Protein AF-A0A7W1L788-F1 (afdb_monomer)

Sequence (81 aa):
GFTRPWPSAGTALAMVISVVLLASAMKTLPVGTAYAVWTGIGAVGTVVLGIVLFDEPATVARLACIALIVAGIAGLKFVTV

Mean predicted aligned error: 8.73 Å

Foldseek 3Di:
DPPDPVVVVVVVVVVVVLVVVLVVVVVPDPNLLSVLVSVLCVLVVCVVCCCPVVVPDPDPVVVVVNVVSNVVSVVSNVVVD

Structure (mmCIF, N/CA/C/O backbone):
data_AF-A0A7W1L788-F1
#
_entry.id   AF-A0A7W1L788-F1
#
loop_
_atom_site.group_PDB
_atom_site.id
_atom_site.type_symbol
_atom_site.label_atom_id
_atom_site.label_alt_id
_atom_site.label_comp_id
_atom_site.label_asym_id
_atom_site.label_entity_id
_atom_site.label_seq_id
_atom_site.pdbx_PDB_ins_code
_atom_site.Cartn_x
_atom_site.Cartn_y
_atom_site.Cartn_z
_atom_site.occupancy
_atom_site.B_iso_or_equiv
_atom_site.auth_seq_id
_atom_site.auth_comp_id
_atom_site.auth_asym_id
_atom_site.auth_atom_id
_atom_site.pdbx_PDB_model_num
ATOM 1 N N . GLY A 1 1 ? 4.025 12.113 -19.483 1.00 51.09 1 GLY A N 1
ATOM 2 C CA . GLY A 1 1 ? 3.156 11.383 -18.540 1.00 51.09 1 GLY A CA 1
ATOM 3 C C . GLY A 1 1 ? 1.704 11.386 -18.985 1.00 51.09 1 GLY A C 1
ATOM 4 O O . GLY A 1 1 ? 1.187 10.332 -19.308 1.00 51.09 1 GLY A O 1
ATOM 5 N N . PHE A 1 2 ? 1.069 12.561 -19.059 1.00 52.81 2 PHE A N 1
ATOM 6 C CA . PHE A 1 2 ? -0.367 12.732 -19.362 1.00 52.81 2 PHE A CA 1
ATOM 7 C C . PHE A 1 2 ? -0.713 12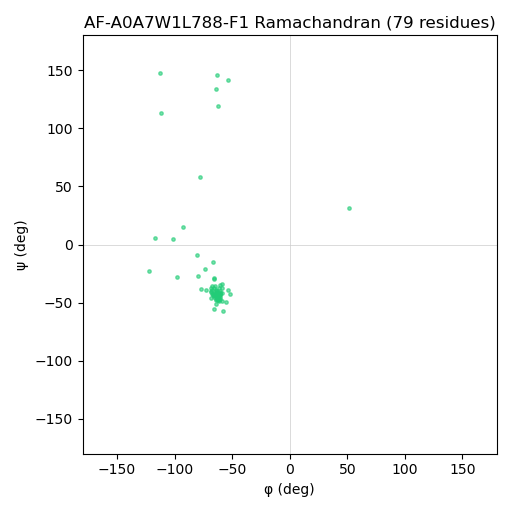.945 -20.850 1.00 52.81 2 PHE A C 1
ATOM 9 O O . PHE A 1 2 ? -1.806 13.373 -21.194 1.00 52.81 2 PHE A O 1
ATOM 16 N N . THR A 1 3 ? 0.216 12.655 -21.758 1.00 58.75 3 THR A N 1
ATOM 17 C CA . THR A 1 3 ? 0.069 12.912 -23.200 1.00 58.75 3 THR A CA 1
ATOM 18 C C . THR A 1 3 ? -0.759 11.855 -23.939 1.00 58.75 3 THR A C 1
ATOM 20 O O . THR A 1 3 ? -1.088 12.051 -25.104 1.00 58.75 3 THR A O 1
ATOM 23 N N . ARG A 1 4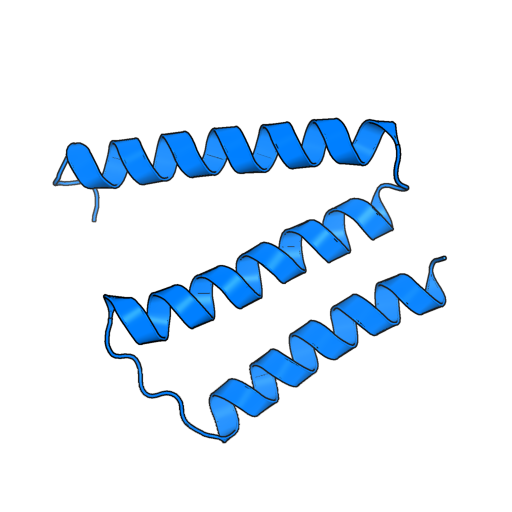 ? -1.103 10.733 -23.287 1.00 67.31 4 ARG A N 1
ATOM 24 C CA . ARG A 1 4 ? -1.980 9.694 -23.843 1.00 67.31 4 ARG A CA 1
ATOM 25 C C . ARG A 1 4 ? -3.305 9.679 -23.067 1.00 67.31 4 ARG A C 1
ATOM 27 O O . ARG A 1 4 ? -3.297 9.282 -21.905 1.00 67.31 4 ARG A O 1
ATOM 34 N N . PRO A 1 5 ? -4.439 10.052 -23.686 1.00 70.25 5 PRO A N 1
ATOM 35 C CA . PRO A 1 5 ? -5.707 10.240 -22.974 1.00 70.25 5 PRO A CA 1
ATOM 36 C C . PRO A 1 5 ? -6.272 8.936 -22.390 1.00 70.25 5 PRO A C 1
ATOM 38 O O . PRO A 1 5 ? -6.919 8.956 -21.348 1.00 70.25 5 PRO A O 1
ATOM 41 N N . TRP A 1 6 ? -5.975 7.793 -23.013 1.00 71.06 6 TRP A N 1
ATOM 42 C CA . TRP A 1 6 ? -6.461 6.476 -22.590 1.00 71.06 6 TRP A CA 1
ATOM 43 C C . TRP A 1 6 ? -5.920 6.006 -21.219 1.00 71.06 6 TRP A C 1
ATOM 45 O O . TRP A 1 6 ? -6.722 5.747 -20.322 1.00 71.06 6 TRP A O 1
ATOM 55 N N . PRO A 1 7 ? -4.593 5.945 -20.976 1.00 74.69 7 PRO A N 1
ATOM 56 C CA . PRO A 1 7 ? -4.063 5.599 -19.653 1.00 74.69 7 PRO A CA 1
ATOM 57 C C . PRO A 1 7 ? -4.381 6.650 -18.578 1.00 74.69 7 PRO A C 1
ATOM 59 O O . PRO A 1 7 ? -4.556 6.284 -17.416 1.00 74.69 7 PRO A O 1
ATOM 62 N N . SER A 1 8 ? -4.515 7.930 -18.948 1.00 74.75 8 SER A N 1
ATOM 63 C CA . SER A 1 8 ? -4.924 9.000 -18.024 1.00 74.75 8 SER A CA 1
ATOM 64 C C . SER A 1 8 ? -6.379 8.860 -17.558 1.00 74.75 8 SER A C 1
ATOM 66 O O . SER A 1 8 ? -6.666 9.045 -16.376 1.00 74.75 8 SER A O 1
ATOM 68 N N . ALA A 1 9 ? -7.294 8.466 -18.450 1.00 80.56 9 ALA A N 1
ATOM 69 C CA . ALA A 1 9 ? -8.675 8.154 -18.083 1.00 80.56 9 ALA A CA 1
ATOM 70 C C . ALA A 1 9 ? -8.754 6.939 -17.143 1.00 80.56 9 ALA A C 1
ATOM 72 O O . ALA A 1 9 ? -9.496 6.962 -16.161 1.00 80.56 9 ALA A O 1
ATOM 73 N N . GLY A 1 10 ? -7.933 5.911 -17.391 1.00 80.69 10 GLY A N 1
ATOM 74 C CA . GLY A 1 10 ? -7.823 4.748 -16.506 1.00 80.69 10 GLY A CA 1
ATOM 75 C C . GLY A 1 10 ? -7.348 5.108 -15.094 1.00 80.69 10 GLY A C 1
ATOM 76 O O . GLY A 1 10 ? -7.918 4.629 -14.114 1.00 80.69 10 GLY A O 1
ATOM 77 N N . THR A 1 11 ? -6.359 6.001 -14.970 1.00 79.69 11 THR A N 1
ATOM 78 C CA . THR A 1 11 ? -5.881 6.473 -13.656 1.00 79.69 11 THR A CA 1
ATOM 79 C C . THR A 1 11 ? -6.951 7.273 -12.925 1.00 79.69 11 THR A C 1
ATOM 81 O O . THR A 1 11 ? -7.193 7.018 -11.749 1.00 79.69 11 THR A O 1
ATOM 84 N N . ALA A 1 12 ? -7.634 8.191 -13.616 1.00 80.00 12 ALA A N 1
ATOM 85 C CA . ALA A 1 12 ? -8.713 8.978 -13.024 1.00 80.00 12 ALA A CA 1
ATOM 86 C C . ALA A 1 12 ? -9.861 8.087 -12.519 1.00 80.00 12 ALA A C 1
ATOM 88 O O . ALA A 1 12 ? -10.316 8.247 -11.386 1.00 80.00 12 ALA A O 1
ATOM 89 N N . LEU A 1 13 ? -10.282 7.100 -13.317 1.00 83.44 13 LEU A N 1
ATOM 90 C CA . LEU A 1 13 ? -11.343 6.168 -12.937 1.00 83.44 13 LEU A CA 1
ATOM 91 C C . LEU A 1 13 ? -10.944 5.311 -11.726 1.00 83.44 13 LEU A C 1
ATOM 93 O O . LEU A 1 13 ? -11.711 5.204 -10.769 1.00 83.44 13 LEU A O 1
ATOM 97 N N . ALA A 1 14 ? -9.733 4.748 -11.727 1.00 79.88 14 ALA A N 1
ATOM 98 C CA . ALA A 1 14 ? -9.226 3.955 -10.607 1.00 79.88 14 ALA A CA 1
ATOM 99 C C . ALA A 1 14 ? -9.127 4.779 -9.313 1.00 79.88 14 ALA A C 1
ATOM 101 O O . ALA A 1 14 ? -9.443 4.287 -8.229 1.00 79.88 14 ALA A O 1
ATOM 102 N N . MET A 1 15 ? -8.738 6.050 -9.427 1.00 79.31 15 MET A N 1
ATOM 103 C CA . MET A 1 15 ? -8.633 6.966 -8.295 1.00 79.31 15 MET A CA 1
ATOM 104 C C . MET A 1 15 ? -10.011 7.272 -7.692 1.00 79.31 15 MET A C 1
ATOM 106 O O . MET A 1 15 ? -10.175 7.194 -6.476 1.00 79.31 15 MET A O 1
ATOM 110 N N . VAL A 1 16 ? -11.022 7.522 -8.532 1.00 80.00 16 VAL A N 1
ATOM 111 C CA . VAL A 1 16 ? -12.411 7.727 -8.084 1.00 80.00 16 VAL A CA 1
ATOM 112 C C . VAL A 1 16 ? -12.957 6.473 -7.402 1.00 80.00 16 VAL A C 1
ATOM 114 O O . VAL A 1 16 ? -13.489 6.566 -6.298 1.00 80.00 16 VAL A O 1
ATOM 117 N N . ILE A 1 17 ? -12.774 5.293 -8.002 1.00 82.94 17 ILE A N 1
ATOM 118 C CA . ILE A 1 17 ? -13.227 4.021 -7.416 1.00 82.94 17 ILE A CA 1
ATOM 119 C C . ILE A 1 17 ? -12.555 3.778 -6.056 1.00 82.94 17 ILE A C 1
ATOM 121 O O . ILE A 1 17 ? -13.232 3.408 -5.099 1.00 82.94 17 ILE A O 1
ATOM 125 N N . SER A 1 18 ? -11.250 4.041 -5.945 1.00 77.12 18 SER A N 1
ATOM 126 C CA . SER A 1 18 ? -10.490 3.871 -4.700 1.00 77.12 18 SER A CA 1
ATOM 127 C C . SER A 1 18 ? -11.005 4.780 -3.577 1.00 77.12 18 SER A C 1
ATOM 129 O O . SER A 1 18 ? -11.237 4.318 -2.458 1.00 77.12 18 SER A O 1
ATOM 131 N N . VAL A 1 19 ? -11.263 6.057 -3.880 1.00 78.31 19 VAL A N 1
ATOM 132 C CA . VAL A 1 19 ? -11.787 7.025 -2.901 1.00 78.31 19 VAL A CA 1
ATOM 133 C C . VAL A 1 19 ? -13.227 6.696 -2.500 1.00 78.31 19 VAL A C 1
ATOM 135 O O . VAL A 1 19 ? -13.574 6.817 -1.327 1.00 78.31 19 VAL A O 1
ATOM 138 N N . VAL A 1 20 ? -14.063 6.227 -3.431 1.00 78.81 20 VAL A N 1
ATOM 139 C CA . VAL A 1 20 ? -15.444 5.808 -3.133 1.00 78.81 20 VAL A CA 1
ATOM 140 C C . VAL A 1 20 ? -15.467 4.558 -2.248 1.00 78.81 20 VAL A C 1
ATOM 142 O O . VAL A 1 20 ? -16.227 4.516 -1.278 1.00 78.81 20 VAL A O 1
ATOM 145 N N . LEU A 1 21 ? -14.607 3.568 -2.517 1.00 75.38 21 LEU A N 1
ATOM 146 C CA . LEU A 1 21 ? -14.463 2.391 -1.652 1.00 75.38 21 LEU A CA 1
ATOM 147 C C . LEU A 1 21 ? -13.990 2.782 -0.249 1.00 75.38 21 LEU A C 1
ATOM 149 O O . LEU A 1 21 ? -14.540 2.288 0.734 1.00 75.38 21 LEU A O 1
ATOM 153 N N . LEU A 1 22 ? -13.023 3.701 -0.145 1.00 74.62 22 LEU A N 1
ATOM 154 C CA . LEU A 1 22 ? -12.552 4.218 1.140 1.00 74.62 22 LEU A CA 1
ATOM 155 C C . LEU A 1 22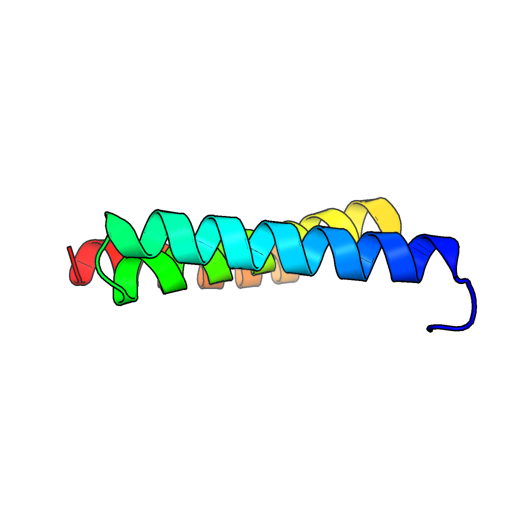 ? -13.670 4.940 1.899 1.00 74.62 22 LEU A C 1
ATOM 157 O O . LEU A 1 22 ? -13.899 4.656 3.071 1.00 74.62 22 LEU A O 1
ATOM 161 N N . ALA A 1 23 ? -14.408 5.827 1.227 1.00 75.81 23 ALA A N 1
ATOM 162 C CA . ALA A 1 23 ? -15.541 6.539 1.813 1.00 75.81 23 ALA A CA 1
ATOM 163 C C . ALA A 1 23 ? -16.641 5.582 2.296 1.00 75.81 23 ALA A C 1
ATOM 165 O O . ALA A 1 23 ? -17.273 5.833 3.321 1.00 75.81 23 ALA A O 1
ATOM 166 N N . SER A 1 24 ? -16.854 4.467 1.592 1.00 75.50 24 SER A N 1
ATOM 167 C CA . SER A 1 24 ? -17.789 3.428 2.023 1.00 75.50 24 SER A CA 1
ATOM 168 C C . SER A 1 24 ? -17.257 2.615 3.206 1.00 75.50 24 SER A C 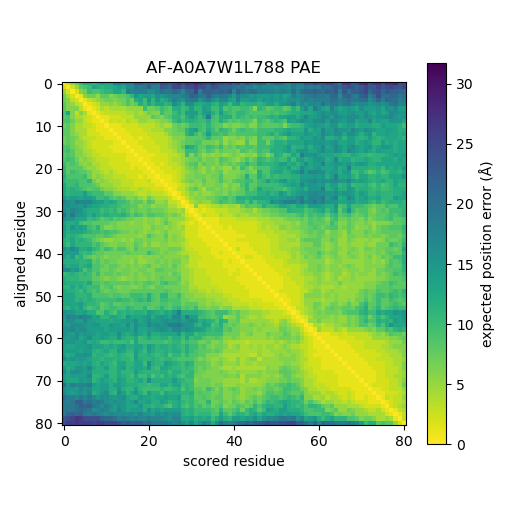1
ATOM 170 O O . SER A 1 24 ? -18.023 2.310 4.115 1.00 75.50 24 SER A O 1
ATOM 172 N N . ALA A 1 25 ? -15.960 2.296 3.239 1.00 70.44 25 ALA A N 1
ATOM 173 C CA . ALA A 1 25 ? -15.334 1.582 4.353 1.00 70.44 25 ALA A CA 1
ATOM 174 C C . ALA A 1 25 ? -15.288 2.431 5.635 1.00 70.44 25 ALA A C 1
ATOM 176 O O . ALA A 1 25 ? -15.509 1.915 6.725 1.00 70.44 25 ALA A O 1
ATOM 177 N N . MET A 1 26 ? -15.085 3.747 5.521 1.00 72.81 26 MET A N 1
ATOM 178 C CA . MET A 1 26 ? -15.109 4.675 6.662 1.00 72.81 26 MET A CA 1
ATOM 179 C C . MET A 1 26 ? -16.495 4.825 7.308 1.00 72.81 26 MET A C 1
ATOM 181 O O . MET A 1 26 ? -16.589 5.321 8.426 1.00 72.81 26 MET A O 1
ATOM 185 N N . LYS A 1 27 ? -17.580 4.392 6.645 1.00 74.56 27 LYS A N 1
ATOM 186 C CA . LYS A 1 27 ? -18.918 4.345 7.266 1.00 74.56 27 LYS A CA 1
ATOM 187 C C . LYS A 1 27 ? -19.064 3.207 8.277 1.00 74.56 27 LYS A C 1
ATOM 189 O O . LYS A 1 27 ? -19.971 3.261 9.100 1.00 74.56 27 LYS A O 1
ATOM 194 N N . THR A 1 28 ? -18.221 2.176 8.196 1.00 69.06 28 THR A N 1
ATOM 195 C CA . THR A 1 28 ? -18.323 0.961 9.020 1.00 69.06 28 THR A CA 1
ATOM 196 C C . THR A 1 28 ? -17.075 0.680 9.855 1.00 69.06 28 THR A C 1
ATOM 198 O O . THR A 1 28 ? -17.181 -0.002 10.870 1.00 69.06 28 THR A O 1
ATOM 201 N N . LEU A 1 29 ? -15.907 1.204 9.468 1.00 68.25 29 LEU A N 1
ATOM 202 C CA . LEU A 1 29 ? -14.638 1.025 10.175 1.00 68.25 29 LEU A CA 1
ATOM 203 C C . LEU A 1 29 ? -14.131 2.336 10.796 1.00 68.25 29 LEU A C 1
ATOM 205 O O . LEU A 1 29 ? -14.298 3.400 10.193 1.00 68.25 29 LEU A O 1
ATOM 209 N N . PRO A 1 30 ? -13.429 2.270 11.947 1.00 73.19 30 PRO A N 1
ATOM 210 C CA . PRO A 1 30 ? -12.700 3.408 12.492 1.00 73.19 30 PRO A CA 1
ATOM 211 C C . PRO A 1 30 ? -11.743 4.000 11.454 1.00 73.19 30 PRO A C 1
ATOM 213 O O . PRO A 1 30 ? -11.069 3.273 10.718 1.00 73.19 30 PRO A O 1
ATOM 216 N N . VAL A 1 31 ? -11.644 5.330 11.437 1.00 75.06 31 VAL A N 1
ATOM 217 C CA . VAL A 1 31 ? -10.848 6.092 10.460 1.00 75.06 31 VAL A CA 1
ATOM 218 C C . VAL A 1 31 ? -9.401 5.582 10.384 1.00 75.06 31 VAL A C 1
ATOM 220 O O . VAL A 1 31 ? -8.886 5.369 9.288 1.00 75.06 31 VAL A O 1
ATOM 223 N N . GLY A 1 32 ? -8.767 5.292 11.527 1.00 69.62 32 GLY A N 1
ATOM 224 C CA . GLY A 1 32 ? -7.400 4.757 11.571 1.00 69.62 32 GLY A CA 1
ATOM 225 C C . GLY A 1 32 ? -7.246 3.411 10.852 1.00 69.62 32 GLY A C 1
ATOM 226 O O . GLY A 1 32 ? -6.316 3.225 10.068 1.00 69.62 32 GLY A O 1
ATOM 227 N N . THR A 1 33 ? -8.195 2.491 11.042 1.00 72.56 33 THR A N 1
ATOM 228 C CA . THR A 1 33 ? -8.197 1.179 10.380 1.00 72.56 33 THR A CA 1
ATOM 229 C C . THR A 1 33 ? -8.435 1.308 8.877 1.00 72.56 33 THR A C 1
ATOM 231 O O . THR A 1 33 ? -7.773 0.634 8.088 1.00 72.56 33 THR A O 1
ATOM 234 N N . ALA A 1 34 ? -9.348 2.194 8.471 1.00 74.00 34 ALA A N 1
ATOM 235 C CA . ALA A 1 34 ? -9.648 2.438 7.064 1.00 74.00 34 ALA A CA 1
ATOM 236 C C . ALA A 1 34 ? -8.436 3.020 6.312 1.00 74.00 34 ALA A C 1
ATOM 238 O O . ALA A 1 34 ? -8.080 2.515 5.246 1.00 74.00 34 ALA A O 1
ATOM 239 N N . TYR A 1 35 ? -7.746 4.014 6.889 1.00 73.06 35 TYR A N 1
ATOM 240 C CA . TYR A 1 35 ? -6.531 4.588 6.298 1.00 73.06 35 TYR A CA 1
ATOM 241 C C . TYR A 1 35 ? -5.377 3.585 6.229 1.00 73.06 35 TYR A C 1
ATOM 243 O O . TYR A 1 35 ? -4.692 3.516 5.206 1.00 73.06 35 TYR A O 1
ATOM 251 N N . ALA A 1 36 ? -5.175 2.779 7.275 1.00 73.75 36 ALA A N 1
ATOM 252 C CA . ALA A 1 36 ? -4.149 1.736 7.281 1.00 73.75 36 ALA A CA 1
ATOM 253 C C . ALA A 1 36 ? -4.370 0.730 6.137 1.00 73.75 36 ALA A C 1
ATOM 255 O O . ALA A 1 36 ? -3.464 0.458 5.351 1.00 73.75 36 ALA A O 1
ATOM 256 N N . VAL A 1 37 ? -5.596 0.228 5.973 1.00 74.56 37 VAL A N 1
ATOM 257 C CA . VAL A 1 37 ? -5.917 -0.725 4.899 1.00 74.56 37 VAL A CA 1
ATOM 258 C C . VAL A 1 37 ? -5.778 -0.077 3.519 1.00 74.56 37 VAL A C 1
ATOM 260 O O . VAL A 1 37 ? -5.181 -0.671 2.622 1.00 74.56 37 VAL A O 1
ATOM 263 N N . TRP A 1 38 ? -6.270 1.151 3.347 1.00 78.00 38 TRP A N 1
ATOM 264 C CA . TRP A 1 38 ? -6.191 1.874 2.075 1.00 78.00 38 TRP A CA 1
ATOM 265 C C . TRP A 1 38 ? -4.751 2.141 1.627 1.00 78.00 38 TRP A C 1
ATOM 267 O O . TRP A 1 38 ? -4.389 1.844 0.488 1.00 78.00 38 TRP A O 1
ATOM 277 N N . THR A 1 39 ? -3.909 2.636 2.537 1.00 79.25 39 THR A N 1
ATOM 278 C CA . THR A 1 39 ? -2.481 2.863 2.265 1.00 79.25 39 THR A CA 1
ATOM 279 C C . THR A 1 39 ? -1.739 1.555 1.990 1.00 79.25 39 THR A C 1
ATOM 281 O O . THR A 1 39 ? -0.931 1.503 1.063 1.00 79.25 39 THR A O 1
ATOM 284 N N . GLY A 1 40 ? -2.059 0.479 2.718 1.00 78.38 40 GLY A N 1
ATOM 285 C CA . GLY A 1 40 ? -1.482 -0.848 2.495 1.00 78.38 40 GLY A CA 1
ATOM 286 C C . GLY A 1 40 ? -1.800 -1.409 1.110 1.00 78.38 40 GLY A C 1
ATOM 287 O O . GLY A 1 40 ? -0.894 -1.846 0.403 1.00 78.38 40 GLY A O 1
ATOM 288 N N . ILE A 1 41 ? -3.064 -1.335 0.682 1.00 79.00 41 ILE A N 1
ATOM 289 C CA . ILE A 1 41 ? -3.481 -1.775 -0.659 1.00 79.00 41 ILE A CA 1
ATOM 290 C C . ILE A 1 41 ? -2.773 -0.949 -1.740 1.00 79.00 41 ILE A C 1
ATOM 292 O O . ILE A 1 41 ? -2.274 -1.517 -2.710 1.00 79.00 41 ILE A O 1
ATOM 296 N N . GLY A 1 42 ? -2.683 0.373 -1.562 1.00 80.31 42 GLY A N 1
ATOM 297 C CA . GLY A 1 42 ? -1.970 1.253 -2.489 1.00 80.31 42 GLY A CA 1
ATOM 298 C C . GLY A 1 42 ? -0.487 0.897 -2.618 1.00 80.31 42 GLY A C 1
ATOM 299 O O . GLY A 1 42 ? 0.011 0.766 -3.732 1.00 80.31 42 GLY A O 1
ATOM 300 N N . ALA A 1 43 ? 0.202 0.683 -1.495 1.00 80.31 43 ALA A N 1
ATOM 301 C CA . ALA A 1 43 ? 1.622 0.334 -1.471 1.00 80.31 43 ALA A CA 1
ATOM 302 C C . ALA A 1 43 ? 1.908 -1.038 -2.103 1.00 80.31 43 ALA A C 1
ATOM 304 O O . ALA A 1 43 ? 2.847 -1.179 -2.883 1.00 80.31 43 ALA A O 1
ATOM 305 N N . VAL A 1 44 ? 1.091 -2.053 -1.808 1.00 79.81 44 VAL A N 1
ATOM 306 C CA . VAL A 1 44 ? 1.243 -3.380 -2.427 1.00 79.81 44 VAL A CA 1
ATOM 307 C C . VAL A 1 44 ? 0.924 -3.311 -3.923 1.00 79.81 44 VAL A C 1
ATOM 309 O O . VAL A 1 44 ? 1.666 -3.856 -4.739 1.00 79.81 44 VAL A O 1
ATOM 312 N N . GLY A 1 45 ? -0.141 -2.599 -4.301 1.00 82.75 45 GLY A N 1
ATOM 313 C CA . GLY A 1 45 ? -0.554 -2.446 -5.694 1.00 82.75 45 GLY A CA 1
ATOM 314 C C . GLY A 1 45 ? 0.497 -1.752 -6.562 1.00 82.75 45 GLY A C 1
ATOM 315 O O . GLY A 1 45 ? 0.772 -2.223 -7.665 1.00 82.75 45 GLY A O 1
ATOM 316 N N . THR A 1 46 ? 1.126 -0.678 -6.073 1.00 82.81 46 THR A N 1
ATOM 317 C CA . THR A 1 46 ? 2.184 0.030 -6.819 1.00 82.81 46 THR A CA 1
ATOM 318 C C . THR A 1 46 ? 3.427 -0.824 -7.008 1.00 82.81 46 THR A C 1
ATOM 320 O O . THR A 1 46 ? 4.014 -0.792 -8.083 1.00 82.81 46 THR A O 1
ATOM 323 N N . VAL A 1 47 ? 3.801 -1.628 -6.015 1.00 81.94 47 VAL A N 1
ATOM 324 C CA . VAL A 1 47 ? 4.919 -2.574 -6.128 1.00 81.94 47 VAL A CA 1
ATOM 325 C C . VAL A 1 47 ? 4.625 -3.639 -7.173 1.00 81.94 47 VAL A C 1
ATOM 327 O O . VAL A 1 47 ? 5.454 -3.880 -8.047 1.00 81.94 47 VAL A O 1
ATOM 330 N N . VAL A 1 48 ? 3.459 -4.284 -7.084 1.00 82.00 48 VAL A N 1
ATOM 331 C CA . VAL A 1 48 ? 3.086 -5.369 -7.999 1.00 82.00 48 VAL A CA 1
ATOM 332 C C . VAL A 1 48 ? 3.003 -4.842 -9.429 1.00 82.00 48 VAL A C 1
ATOM 334 O O . VAL A 1 48 ? 3.587 -5.437 -10.330 1.00 82.00 48 VAL A O 1
ATOM 337 N N . LEU A 1 49 ? 2.352 -3.694 -9.638 1.00 81.94 49 LEU A N 1
ATOM 338 C CA . LEU A 1 49 ? 2.308 -3.042 -10.948 1.00 81.94 49 LEU A CA 1
ATOM 339 C C . LEU A 1 49 ? 3.693 -2.567 -11.405 1.00 81.94 49 LEU A C 1
ATOM 341 O O . LEU A 1 49 ? 3.996 -2.665 -12.585 1.00 81.94 49 LEU A O 1
ATOM 345 N N . G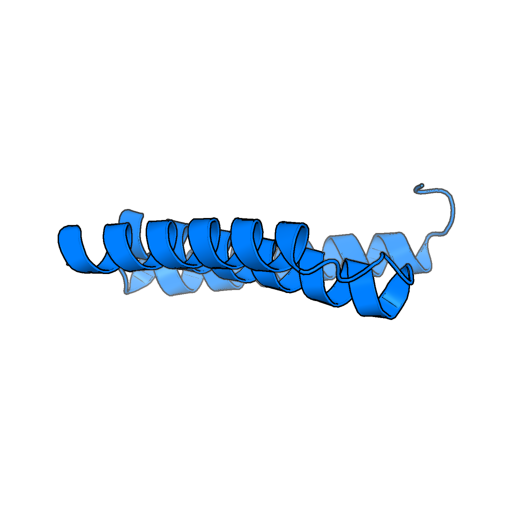LY A 1 50 ? 4.546 -2.106 -10.493 1.00 82.94 50 GLY A N 1
ATOM 346 C CA . GLY A 1 50 ? 5.946 -1.774 -10.760 1.00 82.94 50 GLY A CA 1
ATOM 347 C C . GLY A 1 50 ? 6.719 -2.944 -11.368 1.00 82.94 50 GLY A C 1
ATOM 348 O O . GLY A 1 50 ? 7.338 -2.821 -12.421 1.00 82.94 50 GLY A O 1
ATOM 349 N N . ILE A 1 51 ? 6.607 -4.115 -10.740 1.00 81.94 51 ILE A N 1
ATOM 350 C CA . ILE A 1 51 ? 7.273 -5.344 -11.190 1.00 81.94 51 ILE A CA 1
ATOM 351 C C . ILE A 1 51 ? 6.669 -5.844 -12.510 1.00 81.94 51 ILE A C 1
ATOM 353 O O . ILE A 1 51 ? 7.407 -6.177 -13.428 1.00 81.94 51 ILE A O 1
ATOM 357 N N . VAL A 1 52 ? 5.337 -5.890 -12.625 1.00 79.94 52 VAL A N 1
ATOM 358 C CA . VAL A 1 52 ? 4.650 -6.501 -13.781 1.00 79.94 52 VAL A CA 1
ATOM 359 C C . VAL A 1 52 ? 4.659 -5.603 -15.020 1.00 79.94 52 VAL A C 1
ATOM 361 O O . VAL A 1 52 ? 4.759 -6.100 -16.136 1.00 79.94 52 VAL A O 1
ATOM 364 N N . LEU A 1 53 ? 4.495 -4.289 -14.847 1.00 80.56 53 LEU A N 1
ATOM 365 C CA . LEU A 1 53 ? 4.280 -3.351 -15.953 1.00 80.56 53 LEU A CA 1
ATOM 366 C C . LEU A 1 53 ? 5.561 -2.627 -16.383 1.00 80.56 53 LEU A C 1
ATOM 368 O O . LEU A 1 53 ? 5.664 -2.217 -17.537 1.00 80.56 53 LEU A O 1
ATOM 372 N N . PHE A 1 54 ? 6.506 -2.444 -15.458 1.00 81.06 54 PHE A N 1
ATOM 373 C CA . PHE A 1 54 ? 7.742 -1.692 -15.688 1.00 81.06 54 PHE A CA 1
ATOM 374 C C . PHE A 1 54 ? 9.004 -2.556 -15.563 1.00 81.06 54 PHE A C 1
ATOM 376 O O . PHE A 1 54 ? 10.102 -2.010 -15.639 1.00 81.06 54 PHE A O 1
ATOM 383 N N . ASP A 1 55 ? 8.849 -3.876 -15.389 1.00 74.69 55 ASP A N 1
ATOM 384 C CA . ASP A 1 55 ? 9.944 -4.847 -15.223 1.00 74.69 55 ASP A CA 1
ATOM 385 C C . ASP A 1 55 ? 10.933 -4.427 -14.116 1.00 74.69 55 ASP A C 1
ATOM 387 O O . ASP A 1 55 ? 12.142 -4.658 -14.179 1.00 74.69 55 ASP A O 1
ATOM 391 N N . GLU A 1 56 ? 10.425 -3.737 -13.085 1.00 79.00 56 GLU A N 1
ATOM 392 C CA . GLU A 1 56 ? 11.276 -3.274 -11.997 1.00 79.00 56 GLU A CA 1
ATOM 393 C C . GLU A 1 56 ? 11.874 -4.472 -11.251 1.00 79.00 56 GLU A C 1
ATOM 395 O O . GLU A 1 56 ? 11.136 -5.379 -10.844 1.00 79.00 56 GLU A O 1
ATOM 400 N N . PRO A 1 57 ? 13.189 -4.458 -10.968 1.00 75.19 57 PRO A N 1
ATOM 401 C CA . PRO A 1 57 ? 13.846 -5.591 -10.346 1.00 75.19 57 PRO A CA 1
ATOM 402 C C . PRO A 1 57 ? 13.255 -5.851 -8.955 1.00 75.19 57 PRO A C 1
ATOM 404 O O . PRO A 1 57 ? 13.316 -5.018 -8.042 1.00 75.19 57 PRO A O 1
ATOM 407 N N . ALA A 1 58 ? 12.686 -7.045 -8.787 1.00 76.06 58 ALA A N 1
ATOM 408 C CA . ALA A 1 58 ? 12.154 -7.552 -7.527 1.00 76.06 58 ALA A CA 1
ATOM 409 C C . ALA A 1 58 ? 13.296 -8.033 -6.616 1.00 76.06 58 ALA A C 1
ATOM 411 O O . ALA A 1 58 ? 13.379 -9.202 -6.239 1.00 76.06 58 ALA A O 1
ATOM 412 N N . THR A 1 59 ? 14.230 -7.135 -6.296 1.00 83.69 59 THR A N 1
ATOM 413 C CA . THR A 1 59 ? 15.353 -7.468 -5.419 1.00 83.69 59 THR A CA 1
ATOM 414 C C . THR A 1 59 ? 14.853 -7.845 -4.027 1.00 83.69 59 THR A C 1
ATOM 416 O O . T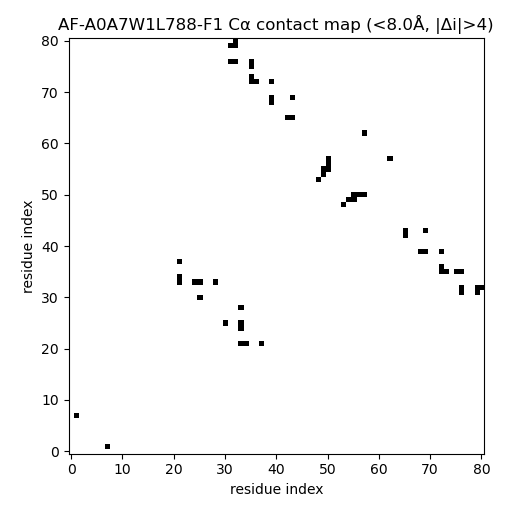HR A 1 59 ? 13.885 -7.281 -3.509 1.00 83.69 59 THR A O 1
ATOM 419 N N . VAL A 1 60 ? 15.556 -8.784 -3.391 1.00 81.00 60 VAL A N 1
ATOM 420 C CA . VAL A 1 60 ? 15.235 -9.272 -2.040 1.00 81.00 60 VAL A CA 1
ATOM 421 C C . VAL A 1 60 ? 1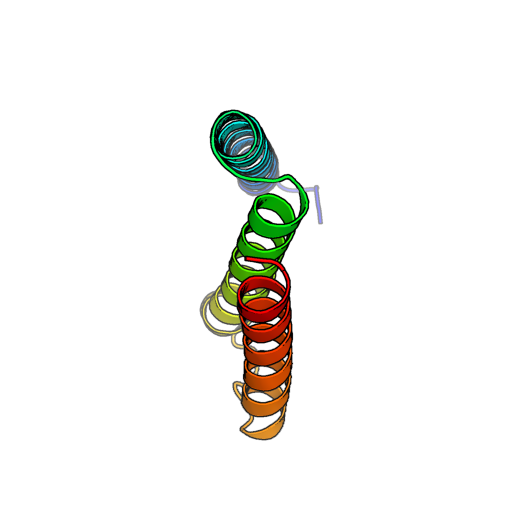5.136 -8.117 -1.037 1.00 81.00 60 VAL A C 1
ATOM 423 O O . VAL A 1 60 ? 14.221 -8.088 -0.220 1.00 81.00 60 VAL A O 1
ATOM 426 N N . ALA A 1 61 ? 16.018 -7.117 -1.146 1.00 81.56 61 ALA A N 1
ATOM 427 C CA . ALA A 1 61 ? 16.001 -5.927 -0.295 1.00 81.56 61 ALA A CA 1
ATOM 428 C C . ALA A 1 61 ? 14.731 -5.077 -0.480 1.00 81.56 61 ALA A C 1
ATOM 430 O O . ALA A 1 61 ? 14.127 -4.651 0.502 1.00 81.56 61 ALA A O 1
ATOM 431 N N . ARG A 1 62 ? 14.284 -4.867 -1.726 1.00 77.44 62 ARG A N 1
ATOM 432 C CA . ARG A 1 62 ? 13.063 -4.105 -2.022 1.00 77.44 62 ARG A CA 1
ATOM 433 C C . ARG A 1 62 ? 11.836 -4.809 -1.446 1.00 77.44 62 ARG A C 1
ATOM 435 O O . ARG A 1 62 ? 11.049 -4.180 -0.742 1.00 77.44 62 ARG A O 1
ATOM 442 N N . LEU A 1 63 ? 11.714 -6.115 -1.686 1.00 81.69 63 LEU A N 1
ATOM 443 C CA . LEU A 1 63 ? 10.632 -6.936 -1.137 1.00 81.69 63 LEU A CA 1
ATOM 444 C C . LEU A 1 63 ? 10.640 -6.945 0.398 1.00 81.69 63 LEU A C 1
ATOM 446 O O . LEU A 1 63 ? 9.578 -6.822 1.004 1.00 81.69 63 LEU A O 1
ATOM 450 N N . ALA A 1 64 ? 11.817 -7.010 1.028 1.00 84.00 64 ALA A N 1
ATOM 451 C CA . ALA A 1 64 ? 11.950 -6.930 2.481 1.00 84.00 64 ALA A CA 1
ATOM 452 C C . ALA A 1 64 ? 11.467 -5.580 3.037 1.00 84.00 64 ALA A C 1
ATOM 454 O O . ALA A 1 64 ? 10.701 -5.559 3.998 1.00 84.00 64 ALA A O 1
ATOM 455 N N . CYS A 1 65 ? 11.838 -4.455 2.414 1.00 81.44 65 CYS A N 1
ATOM 456 C CA . CYS A 1 65 ? 11.345 -3.132 2.813 1.00 81.44 65 CYS A CA 1
ATOM 457 C C . CYS A 1 65 ? 9.820 -3.023 2.691 1.00 81.44 65 CYS A C 1
ATOM 459 O O . CYS A 1 65 ? 9.164 -2.488 3.582 1.00 81.44 65 CYS A O 1
ATOM 461 N N . ILE A 1 66 ? 9.245 -3.565 1.617 1.00 79.88 66 ILE A N 1
ATOM 462 C CA . ILE A 1 66 ? 7.793 -3.565 1.405 1.00 79.88 66 ILE A CA 1
ATOM 463 C C . ILE A 1 66 ? 7.096 -4.431 2.453 1.00 79.88 66 ILE A C 1
ATOM 465 O O . ILE A 1 66 ? 6.104 -3.999 3.036 1.00 79.88 66 ILE A O 1
ATOM 469 N N . ALA A 1 67 ? 7.636 -5.615 2.753 1.00 81.88 67 ALA A N 1
ATOM 470 C CA . ALA A 1 67 ? 7.124 -6.469 3.819 1.00 81.88 67 ALA A CA 1
ATOM 471 C C . ALA A 1 67 ? 7.150 -5.753 5.180 1.00 81.88 67 ALA A C 1
ATOM 473 O O . ALA A 1 67 ? 6.207 -5.886 5.954 1.00 81.88 67 ALA A O 1
ATOM 474 N N . LEU A 1 68 ? 8.176 -4.940 5.446 1.00 82.94 68 LEU A N 1
ATOM 475 C CA . LEU A 1 68 ? 8.304 -4.141 6.667 1.00 82.94 68 LEU A CA 1
ATOM 476 C C . LEU A 1 68 ? 7.254 -3.019 6.739 1.00 82.94 68 LEU A C 1
ATOM 478 O O . LEU A 1 68 ? 6.649 -2.812 7.789 1.00 82.94 68 LEU A O 1
ATOM 482 N N . ILE A 1 69 ? 6.971 -2.352 5.614 1.00 79.00 69 ILE A N 1
ATOM 483 C CA . ILE A 1 69 ? 5.876 -1.372 5.504 1.00 79.00 69 ILE A CA 1
ATOM 484 C C . ILE A 1 69 ? 4.529 -2.053 5.779 1.00 79.00 69 ILE A C 1
ATOM 486 O O . ILE A 1 69 ? 3.752 -1.575 6.605 1.00 79.00 69 ILE A O 1
ATOM 490 N N . VAL A 1 70 ? 4.264 -3.196 5.137 1.00 78.50 70 VAL A N 1
ATOM 491 C CA . VAL A 1 70 ? 3.019 -3.961 5.325 1.00 78.50 70 VAL A CA 1
ATOM 492 C C . VAL A 1 70 ? 2.885 -4.451 6.770 1.00 78.50 70 VAL A C 1
ATOM 494 O O . VAL A 1 70 ? 1.809 -4.334 7.355 1.00 78.50 70 VAL A O 1
ATOM 497 N N . ALA A 1 71 ? 3.972 -4.936 7.375 1.00 82.00 71 ALA A N 1
ATOM 498 C CA . ALA A 1 71 ? 4.002 -5.351 8.773 1.00 82.00 71 ALA A CA 1
ATOM 499 C C . ALA A 1 71 ? 3.737 -4.178 9.729 1.00 82.00 71 ALA A C 1
ATOM 501 O O . ALA A 1 71 ? 2.982 -4.339 10.684 1.00 82.00 71 ALA A O 1
ATOM 502 N N . GLY A 1 72 ? 4.282 -2.988 9.454 1.00 78.50 72 GLY A N 1
ATOM 503 C CA . GLY A 1 72 ? 4.009 -1.773 10.227 1.00 78.50 72 GLY A CA 1
ATOM 504 C C . GLY A 1 72 ? 2.541 -1.345 10.152 1.00 78.50 72 GLY A C 1
ATOM 505 O O . GLY A 1 72 ? 1.933 -1.045 11.178 1.00 78.50 72 GLY A O 1
ATOM 506 N N . ILE A 1 73 ? 1.940 -1.398 8.960 1.00 73.12 73 ILE A N 1
ATOM 507 C CA . ILE A 1 73 ? 0.511 -1.113 8.746 1.00 73.12 73 ILE A CA 1
ATOM 508 C C . ILE A 1 73 ? -0.365 -2.132 9.490 1.00 73.12 73 ILE A C 1
ATOM 510 O O . ILE A 1 73 ? -1.320 -1.755 10.174 1.00 73.12 73 ILE A O 1
ATOM 514 N N . ALA A 1 74 ? -0.034 -3.422 9.391 1.00 74.31 74 ALA A N 1
ATOM 515 C CA . ALA A 1 74 ? -0.743 -4.483 10.099 1.00 74.31 74 ALA A CA 1
ATOM 516 C C . ALA A 1 74 ? -0.598 -4.346 11.624 1.00 74.31 74 ALA A C 1
ATOM 518 O O . ALA A 1 74 ? -1.588 -4.477 12.338 1.00 74.31 74 ALA A O 1
ATOM 519 N N . GLY A 1 75 ? 0.599 -4.023 12.122 1.00 77.69 75 GLY A N 1
ATOM 520 C CA . GLY A 1 75 ? 0.863 -3.775 13.539 1.00 77.69 75 GLY A CA 1
ATOM 521 C C . GLY A 1 75 ? 0.076 -2.583 14.082 1.00 77.69 75 GLY A C 1
ATOM 522 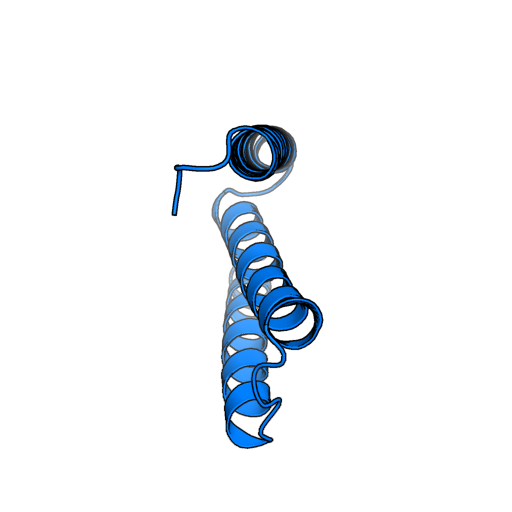O O . GLY A 1 75 ? -0.574 -2.704 15.115 1.00 77.69 75 GLY A O 1
ATOM 523 N N . LEU A 1 76 ? 0.041 -1.466 13.347 1.00 66.25 76 LEU A N 1
ATOM 524 C CA . LEU A 1 76 ? -0.794 -0.303 13.676 1.00 66.25 76 LEU A CA 1
ATOM 525 C C . LEU A 1 76 ? -2.276 -0.663 13.736 1.00 66.25 76 LEU A C 1
ATOM 527 O O . LEU A 1 76 ? -2.960 -0.233 14.664 1.00 66.25 76 LEU A O 1
ATOM 531 N N . LYS A 1 77 ? -2.766 -1.488 12.798 1.00 64.50 77 LYS A N 1
ATOM 532 C CA . LYS A 1 77 ? -4.121 -2.036 12.887 1.00 64.50 77 LYS A CA 1
ATOM 533 C C . LYS A 1 77 ? -4.284 -2.805 14.193 1.00 64.50 77 LYS A C 1
ATOM 535 O O . LYS A 1 77 ? -5.159 -2.427 14.946 1.00 64.50 77 LYS A O 1
ATOM 540 N N . PHE A 1 78 ? -3.452 -3.814 14.466 1.00 65.44 78 PHE A N 1
ATOM 541 C CA . PHE A 1 78 ? -3.562 -4.688 15.646 1.00 65.44 78 PHE A CA 1
ATOM 542 C C . PHE A 1 78 ? -3.481 -3.956 16.992 1.00 65.44 78 PHE A C 1
ATOM 544 O O . PHE A 1 78 ? -4.147 -4.369 17.933 1.00 65.44 78 PHE A O 1
ATOM 551 N N . VAL A 1 79 ? -2.688 -2.888 17.087 1.00 68.69 79 VAL A N 1
ATOM 552 C CA . VAL A 1 79 ? -2.544 -2.082 18.313 1.00 68.69 79 VAL A CA 1
ATOM 553 C C . VAL A 1 79 ? -3.702 -1.097 18.500 1.00 68.69 79 VAL A C 1
ATOM 555 O O . VAL A 1 79 ? -4.008 -0.728 19.628 1.00 68.69 79 VAL A O 1
ATOM 558 N N . THR A 1 80 ? -4.337 -0.666 17.408 1.00 57.53 80 THR A N 1
ATOM 559 C CA . THR A 1 80 ? -5.425 0.328 17.429 1.00 57.53 80 THR A CA 1
ATOM 560 C C . THR A 1 80 ? -6.818 -0.319 17.301 1.00 57.53 80 THR A C 1
ATOM 562 O O . THR A 1 80 ? -7.800 0.413 17.180 1.00 57.53 80 THR A O 1
ATOM 565 N N . VAL A 1 81 ? -6.922 -1.662 17.277 1.00 50.62 81 VAL A N 1
ATOM 566 C CA . VAL A 1 81 ? -8.214 -2.388 17.368 1.00 50.62 81 VAL A CA 1
ATOM 567 C C . VAL A 1 81 ? -8.763 -2.306 18.783 1.00 50.62 81 VAL A C 1
ATOM 569 O O . VAL A 1 81 ? -7.958 -2.459 19.727 1.00 50.62 81 VAL A O 1
#

pLDDT: mean 75.72, std 7.27, range [50.62, 84.0]

Radius of gyration: 15.14 Å; Cα contacts (8 Å, |Δi|>4): 31; chains: 1; bounding box: 35×22×42 Å

Nearest PDB structures (foldseek):
  8tgy-assembly1_A  TM=8.586E-01  e=1.369E-04  Clostridia bacterium
  8vxu-assembly1_A  TM=8.395E-01  e=2.241E-04  Clostridia bacterium
  7szt-assembly1_B  TM=7.937E-01  e=2.697E-04  Clostridiales bacterium oral taxon 876

Secondary structure (DSSP, 8-state):
----HHHHHHHHHHHHHHHHHHHHHTTTS-HHHHHHHHHHHHHHHHHHHHHHHH-----HHHHHHHHHHHHHHHHHHHHH-

Solvent-accessible surface area (backbone atoms only — not comparable to full-atom values): 4613 Å² total; per-residue (Å²): 133,78,85,48,68,67,66,47,51,51,51,53,52,53,50,53,53,52,51,52,52,48,61,56,43,47,76,79,36,60,64,69,52,40,50,37,54,52,53,45,52,50,56,52,48,53,5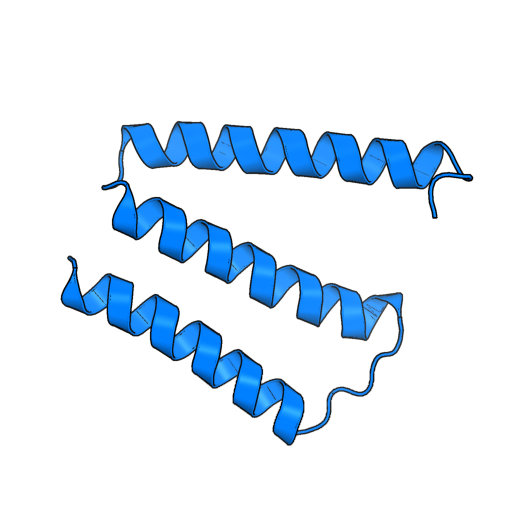1,51,48,36,38,75,74,66,68,43,83,84,43,70,67,57,55,50,54,49,52,50,53,49,48,50,39,51,47,54,40,68,73,71,105